Protein AF-A0A225WS77-F1 (afdb_monomer)

Solvent-accessible surface area (backbone atoms only — not comparable to full-atom values): 4882 Å² total; per-residue (Å²): 134,58,73,79,76,46,42,68,60,33,17,54,41,31,29,71,75,74,66,44,67,93,34,79,55,48,78,53,74,46,78,42,82,49,88,80,58,98,86,65,87,70,55,52,38,101,85,73,43,42,30,35,34,37,35,36,32,20,39,69,85,66,49,78,76,47,76,48,79,42,73,32,78,75,56,103,80,74,126

Radius of gyration: 17.18 Å; Cα contacts (8 Å, |Δi|>4): 114; chains: 1; bounding box: 42×27×46 Å

Mean predicted aligned error: 8.22 Å

Structure (mmCIF, N/CA/C/O backbone):
data_AF-A0A225WS77-F1
#
_entry.id   AF-A0A225WS77-F1
#
loop_
_atom_site.group_PDB
_atom_site.id
_atom_site.type_symbol
_atom_site.label_atom_id
_atom_site.label_alt_id
_atom_site.label_comp_id
_atom_site.label_asym_id
_atom_site.label_entity_id
_atom_site.label_seq_id
_atom_site.pdbx_PDB_ins_code
_atom_site.Cartn_x
_atom_site.Cartn_y
_atom_site.Cartn_z
_atom_site.occupancy
_atom_site.B_iso_or_equiv
_atom_site.auth_seq_id
_atom_site.auth_comp_id
_atom_site.auth_asym_id
_atom_site.auth_atom_id
_atom_site.pdbx_PDB_model_num
ATOM 1 N N . MET A 1 1 ? -21.376 -8.241 1.230 1.00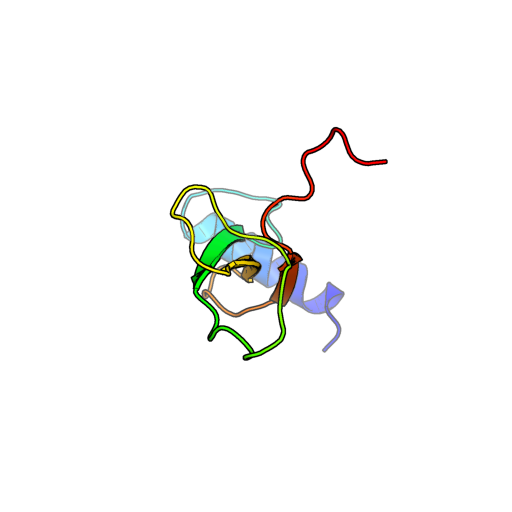 61.09 1 MET A N 1
ATOM 2 C CA . MET A 1 1 ? -21.340 -7.111 2.185 1.00 61.09 1 MET A CA 1
ATOM 3 C C . MET A 1 1 ? -20.593 -5.971 1.512 1.00 61.09 1 MET A C 1
ATOM 5 O O . MET A 1 1 ? -19.697 -6.262 0.732 1.00 61.09 1 MET A O 1
ATOM 9 N N . SER A 1 2 ? -21.008 -4.713 1.685 1.00 79.31 2 SER A N 1
ATOM 10 C CA . SER A 1 2 ? -20.296 -3.580 1.070 1.00 79.31 2 SER A CA 1
ATOM 11 C C . SER A 1 2 ? -19.060 -3.211 1.893 1.00 79.31 2 SER A C 1
ATOM 13 O O . SER A 1 2 ? -19.034 -3.450 3.098 1.00 79.31 2 SER A O 1
ATOM 15 N N . LEU A 1 3 ? -18.068 -2.575 1.260 1.00 75.06 3 LEU A N 1
ATOM 16 C CA . LEU A 1 3 ? -16.863 -2.076 1.933 1.00 75.06 3 LEU A CA 1
ATOM 17 C C . LEU A 1 3 ? -17.207 -1.219 3.166 1.00 75.06 3 LEU A C 1
ATOM 19 O O . LEU A 1 3 ? -16.617 -1.391 4.226 1.00 75.06 3 LEU A O 1
ATOM 23 N N .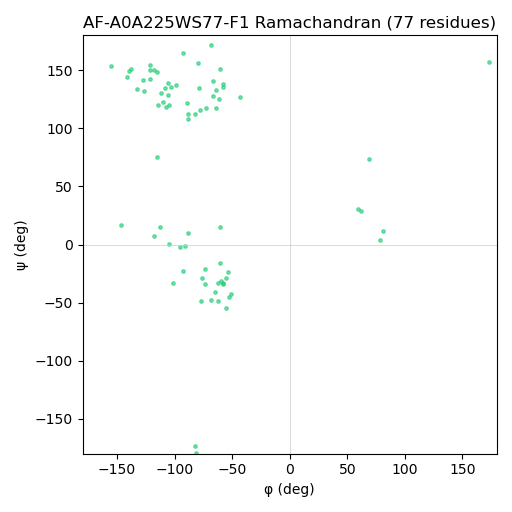 ALA A 1 4 ? -18.214 -0.349 3.037 1.00 84.81 4 ALA A N 1
ATOM 24 C CA . ALA A 1 4 ? -18.680 0.531 4.106 1.00 84.81 4 ALA A CA 1
ATOM 25 C C . ALA A 1 4 ? -19.177 -0.227 5.349 1.00 84.81 4 ALA A C 1
ATOM 27 O O . ALA A 1 4 ? -19.013 0.263 6.462 1.00 84.81 4 ALA A O 1
ATOM 28 N N . ALA A 1 5 ? -19.745 -1.426 5.178 1.00 91.75 5 ALA A N 1
ATOM 29 C CA . ALA A 1 5 ? -20.221 -2.238 6.296 1.00 91.75 5 ALA A CA 1
ATOM 30 C C . ALA A 1 5 ? -19.075 -2.878 7.103 1.00 91.75 5 ALA A C 1
ATOM 32 O O . ALA A 1 5 ? -19.275 -3.248 8.256 1.00 91.75 5 ALA A O 1
ATOM 33 N N . GLU A 1 6 ? -17.882 -3.011 6.515 1.00 91.75 6 GLU A N 1
ATOM 34 C CA . GLU A 1 6 ? -16.720 -3.650 7.147 1.00 91.75 6 GLU A CA 1
ATOM 35 C C . GLU A 1 6 ? -15.806 -2.654 7.877 1.00 91.75 6 GLU A C 1
ATOM 37 O O . GLU A 1 6 ? -15.084 -3.056 8.790 1.00 91.75 6 GLU A O 1
ATOM 42 N N . LEU A 1 7 ? -15.847 -1.364 7.510 1.00 92.81 7 LEU A N 1
ATOM 43 C CA . LEU A 1 7 ? -14.960 -0.328 8.061 1.00 92.81 7 LEU A CA 1
ATOM 44 C C . LEU A 1 7 ? -14.951 -0.267 9.598 1.00 92.81 7 LEU A C 1
ATOM 46 O O . LEU A 1 7 ? -13.853 -0.250 10.149 1.00 92.81 7 LEU A O 1
ATOM 50 N N 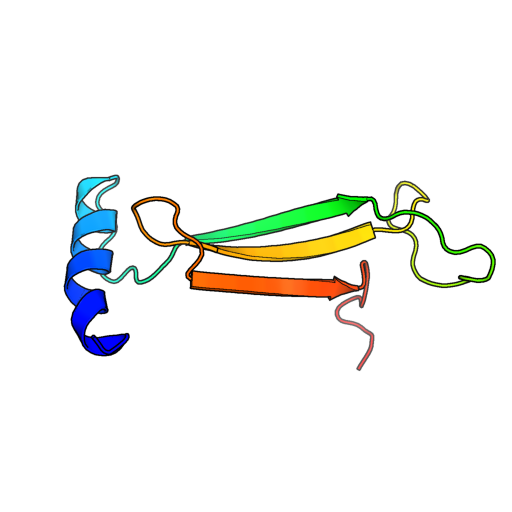. PRO A 1 8 ? -16.098 -0.321 10.311 1.00 95.25 8 PRO A N 1
ATOM 51 C CA . PRO A 1 8 ? -16.083 -0.282 11.776 1.00 95.25 8 PRO A CA 1
ATOM 52 C C . PRO A 1 8 ? -15.341 -1.470 12.402 1.00 95.25 8 PRO A C 1
ATOM 54 O O . PRO A 1 8 ? -14.717 -1.341 13.450 1.00 95.25 8 PRO A O 1
ATOM 57 N N . GLY A 1 9 ? -15.401 -2.643 11.764 1.00 95.69 9 GLY A N 1
ATOM 58 C CA . GLY A 1 9 ? -14.677 -3.827 12.224 1.00 95.69 9 GLY A CA 1
ATOM 59 C C . GLY A 1 9 ? -13.176 -3.735 11.952 1.00 95.69 9 GLY A C 1
ATOM 60 O O . GLY A 1 9 ? -12.379 -4.224 12.750 1.00 95.69 9 GLY A O 1
ATOM 61 N N . ILE A 1 10 ? -12.790 -3.098 10.843 1.00 95.00 10 ILE A N 1
ATOM 62 C CA . ILE A 1 10 ? -11.385 -2.869 10.498 1.00 95.00 10 ILE A CA 1
ATOM 63 C C . ILE A 1 10 ? -10.749 -1.871 11.466 1.00 95.00 10 ILE A C 1
ATOM 65 O O . ILE A 1 10 ? -9.697 -2.181 12.022 1.00 95.00 10 ILE A O 1
ATOM 69 N N . ASP A 1 11 ? -11.424 -0.749 11.710 1.00 96.19 11 ASP A N 1
ATOM 70 C CA . ASP A 1 11 ? -11.010 0.285 12.660 1.00 96.19 11 ASP A CA 1
ATOM 71 C C . ASP A 1 11 ? -10.780 -0.287 14.067 1.00 96.19 11 ASP A C 1
ATOM 73 O O . ASP A 1 11 ? -9.670 -0.241 14.601 1.00 96.19 11 ASP A O 1
ATOM 77 N N . GLN A 1 12 ? -11.788 -0.968 14.625 1.00 96.81 12 GLN A N 1
ATOM 78 C CA . GLN A 1 12 ? -11.644 -1.627 15.927 1.00 96.81 12 GLN A CA 1
ATOM 79 C C . GLN A 1 12 ? -10.511 -2.657 15.950 1.00 96.81 12 GLN A C 1
ATOM 81 O O . GLN A 1 12 ? -9.883 -2.866 16.989 1.00 96.81 12 GLN A O 1
ATOM 86 N N . GLY A 1 13 ? -10.268 -3.335 14.828 1.00 96.62 13 GLY A N 1
ATOM 87 C CA . GLY A 1 13 ? -9.185 -4.297 14.691 1.00 96.62 13 GLY A CA 1
ATOM 88 C C . GLY A 1 13 ? -7.812 -3.653 14.865 1.00 96.62 13 GLY A C 1
ATOM 89 O O . GLY A 1 13 ? -7.013 -4.145 15.660 1.00 96.62 1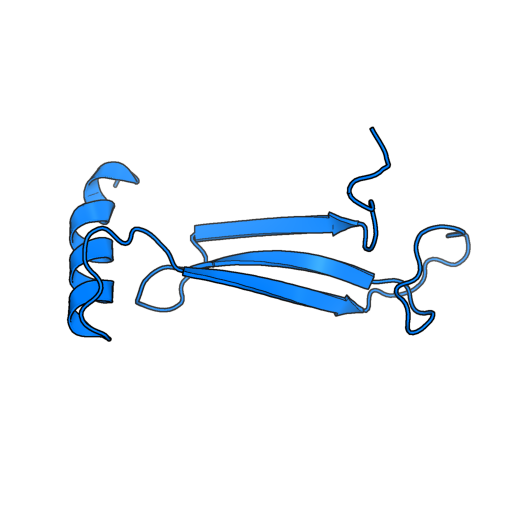3 GLY A O 1
ATOM 90 N N . PHE A 1 14 ? -7.557 -2.531 14.190 1.00 96.62 14 PHE A N 1
ATOM 91 C CA . PHE A 1 14 ? -6.313 -1.773 14.354 1.00 96.62 14 PHE A CA 1
ATOM 92 C C . PHE A 1 14 ? -6.175 -1.185 15.763 1.00 96.62 14 PHE A C 1
ATOM 94 O O . PHE A 1 14 ? -5.110 -1.320 16.375 1.00 96.62 14 PHE A O 1
ATOM 101 N N . GLY A 1 15 ? -7.267 -0.661 16.330 1.00 97.19 15 GLY A N 1
ATOM 10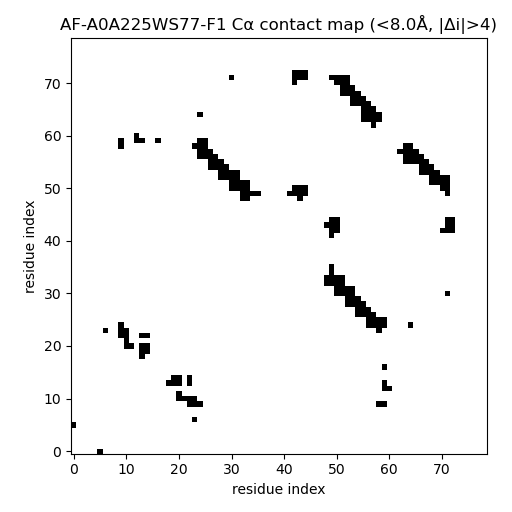2 C CA . GLY A 1 15 ? -7.290 -0.165 17.707 1.00 97.19 15 GLY A CA 1
ATOM 103 C C . GLY A 1 15 ? -6.910 -1.229 18.743 1.00 97.19 15 GLY A C 1
ATOM 104 O O . GLY A 1 15 ? -6.248 -0.923 19.730 1.00 97.19 15 GLY A O 1
ATOM 105 N N . ARG A 1 16 ? -7.265 -2.501 18.513 1.00 97.06 16 ARG A N 1
ATOM 106 C CA . ARG A 1 16 ? -6.892 -3.620 19.402 1.00 97.06 16 ARG A CA 1
ATOM 107 C C . ARG A 1 16 ? -5.439 -4.067 19.269 1.00 97.06 16 ARG A C 1
ATOM 109 O O . ARG A 1 16 ? -4.915 -4.623 20.228 1.00 97.06 16 ARG A O 1
ATOM 116 N N . ILE A 1 17 ? -4.825 -3.898 18.098 1.00 95.19 17 ILE A N 1
ATOM 117 C CA . ILE A 1 17 ? -3.450 -4.355 17.852 1.00 95.19 17 ILE A CA 1
ATOM 118 C C . ILE A 1 17 ? -2.446 -3.398 18.493 1.00 95.19 17 ILE A C 1
ATOM 120 O O . ILE A 1 17 ? -1.544 -3.863 19.182 1.00 95.19 17 ILE A O 1
ATOM 124 N N . ASP A 1 18 ? -2.607 -2.090 18.270 1.00 92.19 18 ASP A N 1
ATOM 125 C CA . ASP A 1 18 ? -1.598 -1.095 18.673 1.00 92.19 18 ASP A CA 1
ATOM 126 C C . ASP A 1 18 ? -2.206 0.259 19.101 1.00 92.19 18 ASP A C 1
ATOM 128 O O . ASP A 1 18 ? -1.532 1.280 19.160 1.00 92.19 18 ASP A O 1
ATOM 132 N N . GLY A 1 19 ? -3.514 0.301 19.393 1.00 94.12 19 GLY A N 1
ATOM 133 C CA . GLY A 1 19 ? -4.182 1.503 19.911 1.00 94.12 19 GLY A CA 1
ATOM 134 C C . GLY A 1 19 ? -4.515 2.580 18.872 1.00 94.12 19 GLY A C 1
ATOM 135 O O . GLY A 1 19 ? -5.032 3.632 19.247 1.00 94.12 19 GLY A O 1
ATOM 136 N N . PHE A 1 20 ? -4.263 2.340 17.582 1.00 90.56 20 PHE A N 1
ATOM 137 C CA . PHE A 1 20 ? -4.582 3.295 16.518 1.00 90.56 20 PHE A CA 1
ATOM 138 C C . PHE A 1 20 ? -6.050 3.199 16.087 1.00 90.56 20 PHE A C 1
ATOM 140 O O . PHE A 1 20 ? -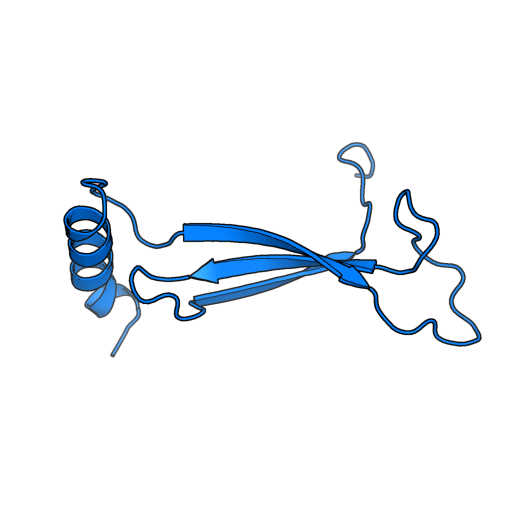6.465 2.202 15.497 1.00 90.56 20 PHE A O 1
ATOM 147 N N . LEU A 1 21 ? -6.812 4.254 16.375 1.00 93.69 21 LEU A N 1
ATOM 148 C CA . LEU A 1 21 ? -8.195 4.441 15.932 1.00 93.69 21 LEU A CA 1
ATOM 149 C C . LEU A 1 21 ? -8.254 5.239 14.623 1.00 93.69 21 LEU A C 1
ATOM 151 O O . LEU A 1 21 ? -7.280 5.883 14.230 1.00 93.69 21 LEU A O 1
ATOM 155 N N . ASP A 1 22 ? -9.410 5.192 13.970 1.00 94.25 22 ASP A N 1
ATOM 156 C CA . ASP A 1 22 ? -9.709 5.781 12.665 1.00 94.25 22 ASP A CA 1
ATOM 157 C C . ASP A 1 22 ? -8.807 5.245 11.535 1.00 94.25 22 ASP A C 1
ATOM 159 O O . ASP A 1 22 ? -8.524 5.925 10.543 1.00 94.25 22 ASP A O 1
ATOM 163 N N . VAL A 1 23 ? -8.373 3.984 11.660 1.00 93.81 23 VAL A N 1
ATOM 164 C CA . VAL A 1 23 ? -7.521 3.305 10.672 1.00 93.81 23 VAL A CA 1
ATOM 165 C C . VAL A 1 23 ? -8.332 2.305 9.858 1.00 93.81 23 VAL A C 1
ATOM 167 O O . VAL A 1 23 ? -8.856 1.320 10.366 1.00 93.81 23 VAL A O 1
ATOM 170 N N . VAL A 1 24 ? -8.377 2.512 8.543 1.00 91.62 24 VAL A N 1
ATOM 171 C CA . VAL A 1 24 ? -9.113 1.641 7.606 1.00 91.62 24 VAL A CA 1
ATOM 172 C C . VAL A 1 24 ? -8.206 0.716 6.785 1.00 91.62 24 VAL A C 1
ATOM 174 O O . VAL A 1 24 ? -8.689 -0.069 5.968 1.00 91.62 24 VAL A O 1
ATOM 177 N N . GLY A 1 25 ? -6.892 0.788 7.005 1.00 93.50 25 GLY A N 1
ATOM 178 C CA . GLY A 1 25 ? -5.899 -0.068 6.366 1.00 93.50 25 GLY A CA 1
ATOM 179 C C . GLY A 1 25 ? -4.465 0.350 6.682 1.00 93.50 25 GLY A C 1
ATOM 180 O O . GLY A 1 25 ? -4.198 1.509 6.994 1.00 93.50 25 GLY A O 1
ATOM 181 N N . ALA A 1 26 ? -3.540 -0.596 6.559 1.00 94.50 26 ALA A N 1
ATOM 182 C CA . ALA A 1 26 ? -2.104 -0.362 6.619 1.00 94.50 26 ALA A CA 1
ATOM 183 C C . ALA A 1 26 ? -1.513 -0.453 5.211 1.00 94.50 26 ALA A C 1
ATOM 185 O O . ALA A 1 26 ? -1.886 -1.330 4.431 1.00 94.50 26 ALA A O 1
ATOM 186 N N . VAL A 1 27 ? -0.590 0.449 4.886 1.00 94.00 27 VAL A N 1
ATOM 187 C CA . VAL A 1 27 ? 0.023 0.543 3.558 1.00 94.00 27 VAL A CA 1
ATOM 188 C C . VAL A 1 27 ? 1.488 0.156 3.650 1.00 94.00 27 VAL A C 1
ATOM 190 O O . VAL A 1 27 ? 2.214 0.693 4.483 1.00 94.00 27 VAL A O 1
ATOM 193 N N . ASN A 1 28 ? 1.938 -0.737 2.773 1.00 91.94 28 ASN A N 1
ATOM 194 C CA . ASN A 1 28 ? 3.358 -1.043 2.630 1.00 91.94 28 ASN A CA 1
ATOM 195 C C . ASN A 1 28 ? 3.754 -1.166 1.155 1.00 91.94 28 ASN A C 1
ATOM 197 O O . ASN A 1 28 ? 2.936 -1.539 0.312 1.00 91.94 28 ASN A O 1
ATOM 201 N N . GLY A 1 29 ? 5.014 -0.856 0.856 1.00 89.38 29 GLY A N 1
ATOM 202 C CA . GLY A 1 29 ? 5.605 -0.955 -0.473 1.00 89.38 29 GLY A CA 1
ATOM 203 C C . GLY A 1 29 ? 6.819 -1.880 -0.480 1.00 89.38 29 GLY A C 1
ATOM 204 O O . GLY A 1 29 ? 7.609 -1.881 0.460 1.00 89.38 29 GLY A O 1
ATOM 205 N N . THR A 1 30 ? 6.990 -2.657 -1.544 1.00 87.56 30 THR A N 1
ATOM 206 C CA . THR A 1 30 ? 8.178 -3.486 -1.760 1.00 87.56 30 THR A CA 1
ATOM 207 C C . THR A 1 30 ? 8.610 -3.464 -3.222 1.00 87.56 30 THR A C 1
ATOM 209 O O . THR A 1 30 ? 7.787 -3.332 -4.127 1.00 87.56 30 THR A O 1
ATOM 212 N N . LEU A 1 31 ? 9.914 -3.598 -3.455 1.00 84.19 31 LEU A N 1
ATOM 213 C CA . LEU A 1 31 ? 10.481 -3.787 -4.787 1.00 84.19 31 LEU A CA 1
ATOM 214 C C . LEU A 1 31 ? 10.535 -5.282 -5.089 1.00 84.19 31 LEU A C 1
ATOM 216 O O . LEU A 1 31 ? 11.197 -6.031 -4.371 1.00 84.19 31 LEU A O 1
ATOM 220 N N . ILE A 1 32 ? 9.875 -5.702 -6.166 1.00 84.69 32 ILE A N 1
ATOM 221 C CA . ILE A 1 32 ? 9.912 -7.089 -6.636 1.00 84.69 32 ILE A CA 1
ATOM 222 C C . ILE A 1 32 ? 10.697 -7.139 -7.944 1.00 84.69 32 ILE A C 1
ATOM 224 O O . ILE A 1 32 ? 10.357 -6.449 -8.906 1.00 84.69 32 ILE A O 1
ATOM 228 N N . GLU A 1 33 ? 11.755 -7.947 -7.968 1.00 83.19 33 GLU A N 1
ATOM 229 C CA . GLU A 1 33 ? 12.485 -8.276 -9.192 1.00 83.19 33 GLU A CA 1
ATOM 230 C C . GLU A 1 33 ? 11.567 -9.037 -10.154 1.00 83.19 33 GLU A C 1
ATOM 232 O O . GLU A 1 33 ? 10.874 -9.975 -9.757 1.00 83.19 33 GLU A O 1
ATOM 237 N N . VAL A 1 34 ? 11.559 -8.635 -11.424 1.00 77.75 34 VAL A N 1
ATOM 238 C CA . VAL A 1 34 ? 10.779 -9.303 -12.471 1.00 77.75 34 VAL A CA 1
ATOM 239 C C . VAL A 1 34 ? 11.710 -9.919 -13.515 1.00 77.75 34 VAL A C 1
ATOM 241 O O . VAL A 1 34 ? 12.779 -9.371 -13.775 1.00 77.75 34 VAL A O 1
ATOM 244 N N . PRO A 1 35 ? 11.337 -11.042 -14.155 1.00 74.81 35 PRO A N 1
ATOM 245 C CA . PRO A 1 35 ? 12.130 -11.597 -15.243 1.00 74.81 35 PRO A CA 1
ATOM 246 C C . PRO A 1 35 ? 12.314 -10.583 -16.374 1.00 74.81 35 PRO A C 1
ATOM 248 O O . PRO A 1 35 ? 11.364 -9.929 -16.811 1.00 74.81 35 PRO A O 1
ATOM 251 N N . ARG A 1 36 ? 13.541 -10.476 -16.885 1.00 68.25 36 ARG A N 1
ATOM 252 C CA . ARG A 1 36 ? 13.840 -9.619 -18.032 1.00 68.25 36 ARG A CA 1
ATOM 253 C C . ARG A 1 36 ? 13.278 -10.244 -19.311 1.00 68.25 36 ARG A C 1
ATOM 255 O O . ARG A 1 36 ? 13.730 -11.310 -19.727 1.00 68.25 36 ARG A O 1
ATOM 262 N N . TYR A 1 37 ? 12.339 -9.565 -19.966 1.00 71.31 37 TYR A N 1
ATOM 263 C CA . TYR A 1 37 ? 11.967 -9.902 -21.343 1.00 71.31 37 TYR A CA 1
ATOM 264 C C . TYR A 1 37 ? 13.145 -9.594 -22.281 1.00 71.31 37 TYR A C 1
ATOM 266 O O . TYR A 1 37 ? 13.837 -8.592 -22.089 1.00 71.31 37 TYR A O 1
ATOM 274 N N . ARG A 1 38 ? 13.389 -10.460 -23.279 1.00 67.12 38 ARG A N 1
ATOM 275 C CA . ARG A 1 38 ? 14.576 -10.399 -24.162 1.00 67.12 38 ARG A CA 1
ATOM 276 C C . ARG A 1 38 ? 14.758 -9.048 -24.868 1.00 67.12 38 ARG A C 1
ATOM 278 O O . ARG A 1 38 ? 15.897 -8.650 -25.071 1.00 67.12 38 ARG A O 1
ATOM 285 N N . ASP A 1 39 ? 13.663 -8.334 -25.117 1.00 66.75 39 ASP A N 1
ATOM 286 C CA . ASP A 1 39 ? 13.642 -7.084 -25.888 1.00 66.75 39 ASP A CA 1
ATOM 287 C C . ASP A 1 39 ? 13.292 -5.848 -25.031 1.00 66.75 39 ASP A C 1
ATOM 289 O O . ASP A 1 39 ? 12.919 -4.801 -25.554 1.00 66.75 39 ASP A O 1
ATOM 293 N N . PHE A 1 40 ? 13.358 -5.953 -23.697 1.00 61.06 40 PHE A N 1
ATOM 294 C CA . PHE A 1 40 ? 13.009 -4.840 -22.809 1.00 61.06 40 PHE A CA 1
ATOM 295 C C . PHE A 1 40 ? 14.221 -3.943 -22.522 1.00 61.06 40 PHE A C 1
ATOM 297 O O . PHE A 1 40 ? 15.158 -4.344 -21.822 1.00 61.06 40 PHE A O 1
ATOM 304 N N . GLU A 1 41 ? 14.173 -2.709 -23.033 1.00 60.44 41 GLU A N 1
ATOM 305 C CA . GLU A 1 41 ? 15.145 -1.638 -22.746 1.00 60.44 41 GLU A CA 1
ATOM 306 C C . GLU A 1 41 ? 14.751 -0.749 -21.548 1.00 60.44 41 GLU A C 1
ATOM 308 O O . GLU A 1 41 ? 15.483 0.169 -21.185 1.00 60.44 41 GLU A O 1
ATOM 313 N N . GLY A 1 42 ? 13.596 -1.008 -20.926 1.00 63.78 42 GLY A N 1
ATOM 314 C CA . GLY A 1 42 ? 13.035 -0.182 -19.858 1.00 63.78 42 GLY A CA 1
ATOM 315 C C . GLY A 1 42 ? 13.599 -0.433 -18.452 1.00 63.78 42 GLY A C 1
ATOM 316 O O . GLY A 1 42 ? 14.539 -1.193 -18.236 1.00 63.78 42 GLY A O 1
ATOM 317 N N . TRP A 1 43 ? 12.967 0.240 -17.492 1.00 62.47 43 TRP A N 1
ATOM 318 C CA . TRP A 1 43 ? 13.467 0.609 -16.167 1.00 62.47 43 TRP A CA 1
ATOM 319 C C . TRP A 1 43 ? 14.247 -0.441 -15.369 1.00 62.47 43 TRP A C 1
ATOM 321 O O . TRP A 1 43 ? 13.762 -1.524 -15.038 1.00 62.47 43 TRP A O 1
ATOM 331 N N . TYR A 1 44 ? 15.434 -0.014 -14.947 1.00 59.03 44 TYR A N 1
ATOM 332 C CA . TYR A 1 44 ? 16.273 -0.682 -13.967 1.00 59.03 44 TYR A CA 1
ATOM 333 C C . TYR A 1 44 ? 16.152 0.046 -12.632 1.00 59.03 44 TYR A C 1
ATOM 335 O O . TYR A 1 44 ? 16.239 1.273 -12.574 1.00 59.03 44 TYR A O 1
ATOM 343 N N . CYS A 1 45 ? 16.009 -0.700 -11.540 1.00 67.00 45 CYS A N 1
ATOM 344 C CA . CYS A 1 45 ? 16.215 -0.113 -10.219 1.00 67.00 45 CYS A CA 1
ATOM 345 C C . CYS A 1 45 ? 17.706 0.236 -10.015 1.00 67.00 45 CYS A C 1
ATOM 347 O O . CYS A 1 45 ? 18.567 -0.179 -10.794 1.00 67.00 45 CYS A O 1
ATOM 349 N N . LEU A 1 46 ? 18.048 0.936 -8.924 1.00 66.50 46 LEU A N 1
ATOM 350 C CA . LEU A 1 46 ? 19.439 1.306 -8.590 1.00 66.50 46 LEU A CA 1
ATOM 351 C C . LEU A 1 46 ? 20.404 0.100 -8.568 1.00 66.50 46 LEU A C 1
ATOM 353 O O . LEU A 1 46 ? 21.608 0.242 -8.771 1.00 66.50 46 LEU A O 1
ATOM 357 N N . LYS A 1 47 ? 19.863 -1.106 -8.365 1.00 67.62 47 LYS A N 1
ATOM 358 C CA . LYS A 1 47 ? 20.591 -2.379 -8.356 1.00 67.62 47 LYS A CA 1
ATOM 359 C C . LYS A 1 47 ? 20.726 -3.036 -9.742 1.00 67.62 47 LYS A C 1
ATOM 361 O O . LYS A 1 47 ? 21.179 -4.171 -9.822 1.00 67.62 47 LYS A O 1
ATOM 366 N N . LYS A 1 48 ? 20.380 -2.328 -10.824 1.00 70.62 48 LYS A N 1
ATOM 367 C CA . LYS A 1 48 ? 20.559 -2.744 -12.230 1.00 70.62 48 LYS A CA 1
ATOM 368 C C . LYS A 1 48 ? 19.793 -4.010 -12.644 1.00 70.62 48 LYS A C 1
ATOM 370 O O . LYS A 1 48 ? 20.199 -4.691 -13.581 1.00 70.62 48 LYS A O 1
ATOM 375 N N . PHE A 1 49 ? 18.659 -4.287 -12.004 1.00 72.38 49 PHE A N 1
ATOM 376 C CA . PHE A 1 49 ? 17.700 -5.305 -12.447 1.00 72.38 49 PHE A CA 1
ATOM 377 C C . PHE A 1 49 ? 16.317 -4.680 -12.694 1.00 72.38 49 PHE A C 1
ATOM 379 O O . PHE A 1 49 ? 15.988 -3.672 -12.050 1.00 72.38 49 PHE A O 1
ATOM 386 N N . PRO A 1 50 ? 15.514 -5.235 -13.622 1.00 75.00 50 PRO A N 1
ATOM 387 C CA . PRO A 1 50 ? 14.140 -4.796 -13.819 1.00 75.00 50 PRO A CA 1
ATOM 388 C C . PRO A 1 50 ? 13.299 -5.141 -12.587 1.00 75.00 50 PRO A C 1
ATOM 390 O O . PRO A 1 50 ? 13.294 -6.277 -12.112 1.00 75.00 50 PRO A O 1
ATOM 393 N N . ALA A 1 51 ? 12.602 -4.142 -12.052 1.00 77.88 51 ALA A N 1
ATOM 394 C CA . ALA A 1 51 ? 11.820 -4.283 -10.831 1.00 77.88 51 ALA A CA 1
ATOM 395 C C . ALA A 1 51 ? 10.505 -3.505 -10.915 1.00 77.88 51 ALA A C 1
ATOM 397 O O . ALA A 1 51 ? 10.457 -2.407 -11.474 1.00 77.88 51 ALA A O 1
ATOM 398 N N . GLY A 1 52 ? 9.456 -4.063 -10.314 1.00 79.38 52 GLY A N 1
ATOM 399 C CA . GLY A 1 52 ? 8.198 -3.367 -10.063 1.00 79.38 52 GLY A CA 1
ATOM 400 C C . GLY A 1 52 ? 8.140 -2.852 -8.627 1.00 79.38 52 GLY A C 1
ATOM 401 O O . GLY A 1 52 ? 8.492 -3.574 -7.692 1.00 79.38 52 GLY A O 1
ATOM 402 N N . ASN A 1 53 ? 7.667 -1.620 -8.448 1.00 84.12 53 ASN A N 1
ATOM 403 C CA . ASN A 1 53 ? 7.224 -1.132 -7.147 1.00 84.12 53 ASN A CA 1
ATOM 404 C C . ASN A 1 53 ? 5.837 -1.7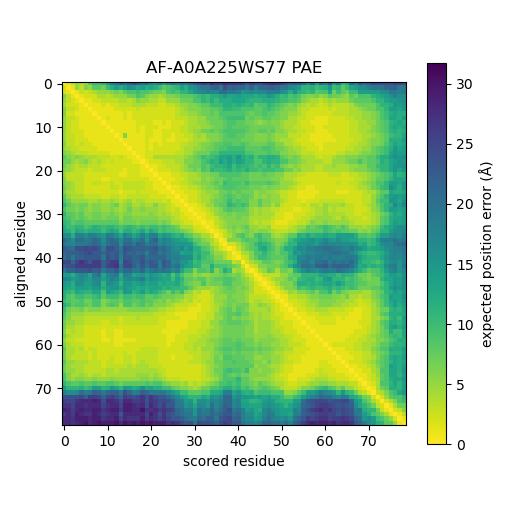15 -6.876 1.00 84.12 53 ASN A C 1
ATOM 406 O O . ASN A 1 53 ? 4.890 -1.406 -7.597 1.00 84.12 53 ASN A O 1
ATOM 410 N N . VAL A 1 54 ? 5.707 -2.548 -5.851 1.00 88.38 54 VAL A N 1
ATOM 411 C CA . VAL A 1 54 ? 4.426 -3.123 -5.438 1.00 88.38 54 VAL A CA 1
ATOM 412 C C . VAL A 1 54 ? 3.995 -2.472 -4.142 1.00 88.38 54 VAL A C 1
ATOM 414 O O . VAL A 1 54 ? 4.679 -2.594 -3.131 1.00 88.38 54 VAL A O 1
ATOM 417 N N . GLN A 1 55 ? 2.855 -1.796 -4.169 1.00 93.06 55 GLN A N 1
ATOM 418 C CA . GLN A 1 55 ? 2.214 -1.230 -2.993 1.00 93.06 55 GLN A CA 1
ATOM 419 C C . GLN A 1 55 ? 0.960 -2.031 -2.672 1.00 93.06 55 GLN A C 1
ATOM 421 O O . GLN A 1 55 ? 0.160 -2.332 -3.557 1.00 93.06 55 GLN A O 1
ATOM 426 N N . ALA A 1 56 ? 0.779 -2.360 -1.402 1.00 95.25 56 ALA A N 1
ATOM 427 C CA . ALA A 1 56 ? -0.381 -3.080 -0.918 1.00 95.25 56 ALA A CA 1
ATOM 428 C C . ALA A 1 56 ? -1.025 -2.339 0.248 1.00 95.25 56 ALA A C 1
ATOM 430 O O . ALA A 1 56 ? -0.329 -1.799 1.110 1.00 95.25 56 ALA A O 1
ATOM 431 N N . ILE A 1 57 ? -2.355 -2.365 0.275 1.00 95.56 57 ILE A N 1
ATOM 432 C CA . ILE A 1 57 ? -3.150 -1.988 1.440 1.00 95.56 57 ILE A CA 1
ATOM 433 C C . ILE A 1 57 ? -3.690 -3.270 2.054 1.00 95.56 57 ILE A C 1
ATOM 435 O O . ILE A 1 57 ? -4.294 -4.080 1.346 1.00 95.56 57 ILE A O 1
ATOM 439 N N . VAL A 1 58 ? -3.492 -3.447 3.355 1.00 95.62 58 VAL A N 1
ATOM 440 C CA . VAL A 1 58 ? -4.009 -4.588 4.116 1.00 95.62 58 VAL A CA 1
ATOM 441 C C . VAL A 1 58 ? -4.910 -4.134 5.256 1.00 95.62 58 VAL A C 1
ATOM 443 O O . VAL A 1 58 ? -4.781 -3.014 5.74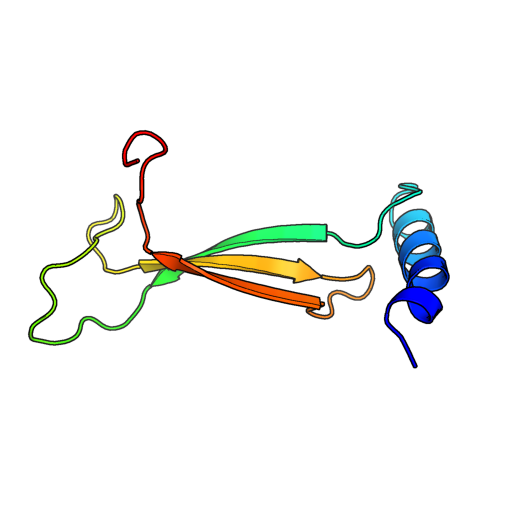8 1.00 95.62 58 VAL A O 1
ATOM 446 N N . ASP A 1 59 ? -5.832 -4.992 5.679 1.00 95.12 59 ASP A N 1
ATOM 447 C CA . ASP A 1 59 ? -6.573 -4.787 6.925 1.00 95.12 59 ASP A CA 1
ATOM 448 C C . ASP A 1 59 ? -5.764 -5.241 8.157 1.00 95.12 59 ASP A C 1
ATOM 450 O O . ASP A 1 59 ? -4.639 -5.733 8.053 1.00 95.12 59 ASP A O 1
ATOM 454 N N . HIS A 1 60 ? -6.364 -5.104 9.340 1.00 95.00 60 HIS A N 1
ATOM 455 C CA . HIS A 1 60 ? -5.779 -5.514 10.619 1.00 95.00 60 HIS A CA 1
ATOM 456 C C . HIS A 1 60 ? -5.460 -7.020 10.712 1.00 95.00 60 HIS A C 1
ATOM 458 O O . HIS A 1 60 ? -4.726 -7.440 11.601 1.00 95.00 60 HIS A O 1
ATOM 464 N N . ARG A 1 61 ? -6.010 -7.854 9.819 1.00 94.62 61 ARG A N 1
ATOM 465 C CA . ARG A 1 61 ? -5.756 -9.305 9.755 1.00 94.62 61 ARG A CA 1
ATOM 466 C C . ARG A 1 61 ? -4.664 -9.648 8.741 1.00 94.62 61 ARG A C 1
ATOM 468 O O . ARG A 1 61 ? -4.321 -10.820 8.603 1.00 94.62 61 ARG A O 1
ATOM 475 N N . GLY A 1 62 ? -4.131 -8.652 8.033 1.00 93.19 62 GLY A N 1
ATOM 476 C CA . GLY A 1 62 ? -3.151 -8.828 6.968 1.00 93.19 62 GLY A CA 1
ATOM 477 C C . GLY A 1 62 ? -3.760 -9.228 5.623 1.00 93.19 62 GLY A C 1
ATOM 478 O O . GLY A 1 62 ? -3.014 -9.615 4.723 1.00 93.19 62 GLY A O 1
ATOM 479 N N . TYR A 1 63 ? -5.085 -9.150 5.444 1.00 94.44 63 TYR A N 1
ATOM 480 C CA . TYR A 1 63 ? -5.688 -9.434 4.142 1.00 94.44 63 TYR A CA 1
ATOM 481 C C . TYR A 1 63 ? -5.547 -8.253 3.195 1.00 94.44 63 TYR A C 1
ATOM 483 O O . TYR A 1 63 ? -5.858 -7.117 3.550 1.00 94.44 63 TYR A O 1
ATOM 491 N N . PHE A 1 64 ? -5.147 -8.541 1.957 1.00 94.25 64 PHE A N 1
ATOM 492 C CA . PHE A 1 64 ? -5.066 -7.545 0.897 1.00 94.25 64 PHE A CA 1
ATOM 493 C C . PHE A 1 64 ? -6.438 -6.937 0.594 1.00 94.25 64 PHE A C 1
ATOM 495 O O . PHE A 1 64 ? -7.400 -7.639 0.282 1.00 94.25 64 PHE A O 1
ATOM 502 N N . ARG A 1 65 ? -6.500 -5.609 0.654 1.00 92.19 65 ARG A N 1
ATOM 503 C CA . ARG A 1 65 ? -7.650 -4.780 0.269 1.00 92.19 65 ARG A CA 1
ATOM 504 C C . ARG A 1 65 ? -7.433 -4.151 -1.100 1.00 92.19 65 ARG A C 1
ATOM 506 O O . ARG A 1 65 ? -8.379 -3.992 -1.864 1.00 92.19 65 ARG A O 1
ATOM 513 N N . SER A 1 66 ? -6.185 -3.832 -1.423 1.00 94.00 66 SER A N 1
ATOM 514 C CA . SER A 1 66 ? -5.774 -3.427 -2.761 1.00 94.00 66 SER A CA 1
ATOM 515 C C . SER A 1 66 ? -4.292 -3.709 -2.977 1.00 94.00 66 SER A C 1
ATOM 517 O O . SER A 1 66 ? -3.503 -3.755 -2.030 1.00 94.00 66 SER A O 1
ATOM 519 N N . ILE A 1 67 ? -3.926 -3.914 -4.241 1.00 94.06 67 ILE A N 1
ATOM 520 C CA . ILE A 1 67 ? -2.546 -4.057 -4.695 1.00 94.06 67 ILE A CA 1
ATOM 521 C C . ILE A 1 67 ? -2.387 -3.166 -5.926 1.00 94.06 67 ILE A C 1
ATOM 523 O O . ILE A 1 67 ? -3.234 -3.178 -6.819 1.00 94.06 67 ILE A O 1
ATOM 527 N N . SER A 1 68 ? -1.303 -2.402 -5.967 1.00 91.31 68 SER A N 1
ATOM 528 C CA . SER A 1 68 ? -0.905 -1.567 -7.094 1.00 91.31 68 SER A CA 1
ATOM 529 C C . SER A 1 68 ? 0.527 -1.913 -7.475 1.00 91.31 68 SER A C 1
ATOM 531 O O . SER A 1 68 ? 1.397 -2.001 -6.610 1.00 91.31 68 SER A O 1
ATOM 533 N N . ILE A 1 69 ? 0.764 -2.123 -8.767 1.00 86.44 69 ILE A N 1
ATOM 534 C CA . ILE A 1 69 ? 2.096 -2.368 -9.317 1.00 86.44 69 ILE A CA 1
ATOM 535 C C . ILE A 1 69 ? 2.425 -1.186 -10.214 1.00 86.44 69 ILE A C 1
ATOM 537 O O . ILE A 1 69 ? 1.706 -0.907 -11.172 1.00 86.44 69 ILE A O 1
ATOM 541 N N . GLN A 1 70 ? 3.501 -0.489 -9.884 1.00 77.94 70 GLN A N 1
ATOM 542 C CA . GLN A 1 70 ? 3.987 0.676 -10.607 1.00 77.94 70 GLN A CA 1
ATOM 543 C C . GLN A 1 70 ? 5.385 0.382 -11.149 1.00 77.94 70 GLN A C 1
ATOM 545 O O . GLN A 1 70 ? 6.146 -0.396 -10.563 1.00 77.94 70 GLN A O 1
ATOM 550 N N . ALA A 1 71 ? 5.737 1.006 -12.272 1.00 69.12 71 ALA A N 1
ATOM 551 C CA . ALA A 1 71 ? 7.093 0.913 -12.795 1.00 69.12 71 ALA A CA 1
ATOM 552 C C . ALA A 1 71 ? 8.100 1.415 -11.742 1.00 69.12 71 ALA A C 1
ATOM 554 O O . ALA A 1 71 ? 7.865 2.408 -11.046 1.00 69.12 71 ALA A O 1
ATOM 555 N N . GLY A 1 72 ? 9.223 0.707 -11.600 1.00 63.53 72 GLY A N 1
ATOM 556 C CA . GLY A 1 72 ? 10.347 1.185 -10.806 1.00 63.53 72 GLY A CA 1
ATOM 557 C C . GLY A 1 72 ? 10.923 2.455 -11.433 1.00 63.53 72 GLY A C 1
ATOM 558 O O . GLY A 1 72 ? 11.424 2.392 -12.543 1.00 63.53 72 GLY A O 1
ATOM 559 N N . SER A 1 73 ? 10.872 3.579 -10.710 1.00 56.00 73 SER A N 1
ATOM 560 C CA . SER A 1 73 ? 11.335 4.917 -11.125 1.00 56.00 73 SER A CA 1
ATOM 561 C C . SER A 1 7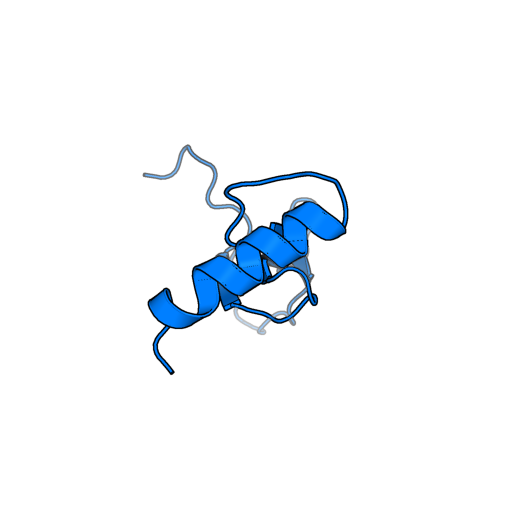3 ? 10.520 5.602 -12.241 1.00 56.00 73 SER A C 1
ATOM 563 O O . SER A 1 73 ? 11.040 5.845 -13.319 1.00 56.00 73 SER A O 1
ATOM 565 N N . ASN A 1 74 ? 9.312 6.084 -11.930 1.00 50.91 74 ASN A N 1
ATOM 566 C CA . ASN A 1 74 ? 9.003 7.478 -12.272 1.00 50.91 74 ASN A CA 1
ATOM 567 C C . ASN A 1 74 ? 9.473 8.295 -11.068 1.00 50.91 74 ASN A C 1
ATOM 569 O O . ASN A 1 74 ? 8.918 8.175 -9.976 1.00 50.91 74 ASN A O 1
ATOM 573 N N . ASN A 1 75 ? 10.566 9.033 -11.215 1.00 47.12 75 ASN A N 1
ATOM 574 C CA . ASN A 1 75 ? 10.887 10.069 -10.244 1.00 47.12 75 ASN A CA 1
ATOM 575 C C . ASN A 1 75 ? 9.740 11.098 -10.245 1.00 47.12 75 ASN A C 1
ATOM 577 O O . ASN A 1 75 ? 9.121 11.335 -11.280 1.00 47.12 75 ASN A O 1
ATOM 581 N N . ASP A 1 76 ? 9.502 11.755 -9.109 1.00 41.47 76 ASP A N 1
ATOM 582 C CA . ASP A 1 76 ? 8.562 12.885 -8.918 1.00 41.47 76 ASP A CA 1
ATOM 583 C C . ASP A 1 76 ? 8.901 14.130 -9.786 1.00 41.47 76 ASP A C 1
ATOM 585 O O . ASP A 1 76 ? 8.466 15.248 -9.550 1.00 41.47 76 ASP A O 1
ATOM 589 N N . GLN A 1 77 ? 9.752 13.954 -10.796 1.00 41.66 77 GLN A N 1
ATOM 590 C CA . GLN A 1 77 ? 10.192 14.959 -11.757 1.00 41.66 77 GLN A CA 1
ATOM 591 C C . GLN A 1 77 ? 9.790 14.606 -13.196 1.00 41.66 77 GLN A C 1
ATOM 593 O O . GLN A 1 77 ? 10.228 15.277 -14.126 1.00 41.66 77 GLN A O 1
ATOM 598 N N . SER A 1 78 ? 8.983 13.563 -13.400 1.00 40.00 78 SER A N 1
ATOM 599 C CA . SER A 1 78 ? 8.442 13.206 -14.715 1.00 40.00 78 SER A CA 1
ATOM 600 C C . SER A 1 78 ? 6.917 13.346 -14.731 1.00 40.00 78 SER A C 1
ATOM 602 O O . SER A 1 78 ? 6.175 12.367 -14.681 1.00 40.00 78 SER A O 1
ATOM 604 N N . LEU A 1 79 ? 6.479 14.607 -14.783 1.00 40.69 79 LEU A N 1
ATOM 605 C CA . LEU A 1 79 ? 5.193 15.044 -15.333 1.00 40.69 79 LEU A CA 1
ATOM 606 C C . LEU A 1 79 ? 5.463 15.811 -16.629 1.00 40.69 79 LEU A C 1
ATOM 608 O O . LEU A 1 79 ? 6.394 16.648 -16.616 1.00 40.69 79 LEU A O 1
#

Foldseek 3Di:
DDLVVCQVVLQVLVCVPPNDGPDRWDKDKDKDFDDDDPPDPDDDAPVRGFTWIKMFTATSVRDTPDIDTHGRDPDPPND

pLDDT: mean 81.08, std 16.08, range [40.0, 97.19]

Organism: NCBI:txid4795

Nearest PDB structures (foldseek):
  3edp-assembly1_A  TM=3.559E-01  e=5.816E+00  Listeria innocua

Secondary structure (DSSP, 8-state):
--HHHHHHHHHHHHHHHHS--S---EEEEEEEE-PPPTT----B-TTSSBEEEEEEEE-TT--EEEEEEEETT--TT--

Sequence (79 aa):
MSLAAELPGIDQGFGRIDGFLDVVGAVNGTLIEVPRYRDFEGWYCLKKFPAGNVQAIVDHRGYFRSISIQAGSNNDQSL